Protein AF-A0A914ZC13-F1 (afdb_monomer)

Sequence (125 aa):
MFLFAAVHIAIGSKCSVDVCTVHEGQNLLRISANAISYGWLGDVLRDSERYRYLGPIRYQWSALRTTIRHPYYFGRIAFCLNDGEVAKAIELPECKKPCEYCEGSKSDSLYPYHWTTDFTHIICW

InterPro domains:
  IPR016064 NAD kinase/diacylglycerol kinase-like domain superfamily [SSF111331] (4-83)
  IPR050187 Lipid Phosphate Formation and Regulation [PTHR12358] (5-119)

Solvent-accessible surface area (backbone atoms only — not comparable to full-atom values): 8268 Å² total; per-residue (Å²): 121,68,66,63,57,53,48,42,56,76,75,62,68,81,78,92,76,72,68,49,74,44,61,60,90,93,43,78,74,48,78,38,73,78,69,65,56,56,50,62,66,36,51,24,53,59,50,21,63,79,33,59,89,57,55,82,57,18,55,60,55,25,44,54,54,51,58,74,62,64,78,83,59,90,79,89,68,80,54,64,81,62,78,86,59,59,83,58,77,71,80,70,75,76,75,90,60,97,40,74,59,79,77,34,97,56,72,47,94,80,46,79,49,83,68,88,70,96,58,80,70,57,80,59,127

Structure (mmCIF, N/CA/C/O backbone):
data_AF-A0A914ZC13-F1
#
_entry.id   AF-A0A914ZC13-F1
#
loop_
_atom_site.group_PDB
_atom_site.id
_atom_site.type_symbol
_atom_site.label_atom_id
_atom_site.label_alt_id
_atom_site.label_comp_id
_atom_site.label_asym_id
_atom_site.label_entity_id
_atom_site.label_seq_id
_atom_site.pdbx_PDB_ins_code
_atom_site.Cartn_x
_atom_site.Cartn_y
_atom_site.Cartn_z
_atom_site.occupancy
_atom_site.B_iso_or_equiv
_atom_site.auth_seq_id
_atom_site.auth_comp_id
_atom_site.auth_asym_id
_atom_site.auth_atom_id
_atom_site.pdbx_PDB_model_num
ATOM 1 N N . MET A 1 1 ? 19.894 -0.756 -18.676 1.00 58.41 1 MET A N 1
ATOM 2 C CA . MET A 1 1 ? 18.858 -1.480 -17.903 1.00 58.41 1 MET A CA 1
ATOM 3 C C . MET A 1 1 ? 17.923 -2.324 -18.780 1.00 58.41 1 MET A C 1
ATOM 5 O O . MET A 1 1 ? 17.609 -3.429 -18.375 1.00 58.41 1 MET A O 1
ATOM 9 N N . PHE A 1 2 ? 17.535 -1.893 -19.990 1.00 60.09 2 PHE A N 1
ATOM 10 C CA . PHE A 1 2 ? 16.614 -2.660 -20.858 1.00 60.09 2 PHE A CA 1
ATOM 11 C C . PHE A 1 2 ? 17.181 -3.955 -21.481 1.00 60.09 2 PHE A C 1
ATOM 13 O O . PHE A 1 2 ? 16.431 -4.902 -21.696 1.00 60.09 2 PHE A O 1
ATOM 20 N N . LEU A 1 3 ? 18.493 -4.030 -21.732 1.00 74.00 3 LEU A N 1
ATOM 21 C CA . LEU A 1 3 ? 19.124 -5.189 -22.388 1.00 74.00 3 LEU A CA 1
ATOM 22 C C . LEU A 1 3 ? 19.026 -6.488 -21.568 1.00 74.00 3 LEU A C 1
ATOM 24 O O . LEU A 1 3 ? 18.715 -7.535 -22.123 1.00 74.00 3 LEU A O 1
ATOM 28 N N . PHE A 1 4 ? 19.209 -6.423 -20.247 1.00 79.38 4 PHE A N 1
ATOM 29 C CA . PHE A 1 4 ? 19.116 -7.600 -19.374 1.00 79.38 4 PHE A CA 1
ATOM 30 C C . PHE A 1 4 ? 17.693 -8.161 -19.291 1.00 79.38 4 PHE A C 1
ATOM 32 O O . PHE A 1 4 ? 17.512 -9.374 -19.337 1.00 79.38 4 PHE A O 1
ATOM 39 N N . ALA A 1 5 ? 16.679 -7.291 -19.244 1.00 82.12 5 ALA A N 1
ATOM 40 C CA . ALA A 1 5 ? 15.284 -7.725 -19.258 1.00 82.12 5 ALA A CA 1
ATOM 41 C C . ALA A 1 5 ? 14.932 -8.437 -20.576 1.00 82.12 5 ALA A C 1
ATOM 43 O O . ALA A 1 5 ? 14.338 -9.511 -20.553 1.00 82.12 5 ALA A O 1
ATOM 44 N N . ALA A 1 6 ? 15.362 -7.885 -21.717 1.00 85.75 6 ALA A N 1
ATOM 45 C CA . ALA A 1 6 ? 15.129 -8.492 -23.027 1.00 85.75 6 ALA A CA 1
ATOM 46 C C . ALA A 1 6 ? 15.810 -9.865 -23.170 1.00 85.75 6 ALA A C 1
ATOM 48 O O . ALA A 1 6 ? 15.207 -10.801 -23.689 1.00 85.75 6 ALA A O 1
ATOM 49 N N . VAL A 1 7 ? 17.036 -10.010 -22.657 1.00 88.19 7 VAL A N 1
ATOM 50 C CA . VAL A 1 7 ? 17.761 -11.2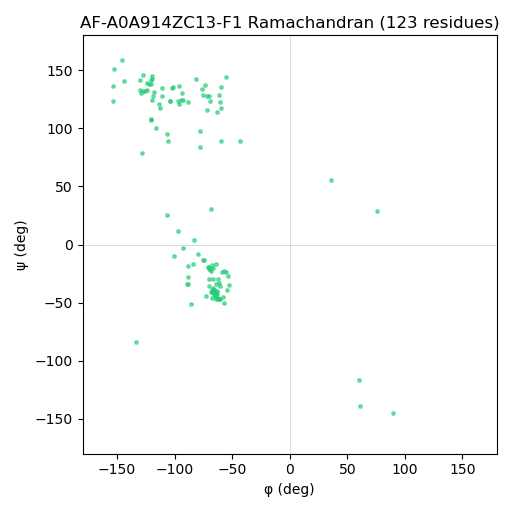90 -22.654 1.00 88.19 7 VAL A CA 1
ATOM 51 C C . VAL A 1 7 ? 17.064 -12.332 -21.774 1.00 88.19 7 VAL A C 1
ATOM 53 O O . VAL A 1 7 ? 16.882 -13.464 -22.217 1.00 88.19 7 VAL A O 1
ATOM 56 N N . HIS A 1 8 ? 16.605 -11.968 -20.571 1.00 84.31 8 HIS A N 1
ATOM 57 C CA . HIS A 1 8 ? 15.854 -12.892 -19.709 1.00 84.31 8 HIS A CA 1
ATOM 58 C C . HIS A 1 8 ? 14.554 -13.387 -20.361 1.00 84.31 8 HIS A C 1
ATOM 60 O O . HIS A 1 8 ? 14.203 -14.558 -20.201 1.00 84.31 8 HIS A O 1
ATOM 66 N N . ILE A 1 9 ? 13.875 -12.527 -21.128 1.00 86.00 9 ILE A N 1
ATOM 67 C CA . ILE A 1 9 ? 12.686 -12.906 -21.903 1.00 86.00 9 ILE A CA 1
ATOM 68 C C . ILE A 1 9 ? 13.069 -13.863 -23.041 1.00 86.00 9 ILE A C 1
ATOM 70 O O . ILE A 1 9 ? 12.427 -14.898 -23.198 1.00 86.00 9 ILE A O 1
ATOM 74 N N . ALA A 1 10 ? 14.133 -13.566 -23.799 1.00 88.12 10 ALA A N 1
ATOM 75 C CA . ALA A 1 10 ? 14.581 -14.395 -24.923 1.00 88.12 10 ALA A CA 1
ATOM 76 C C . ALA A 1 10 ? 15.057 -15.797 -24.496 1.00 88.12 10 ALA A C 1
ATOM 78 O O . ALA A 1 10 ? 14.840 -16.767 -25.217 1.00 88.12 10 ALA A O 1
ATOM 79 N N . ILE A 1 11 ? 15.666 -15.915 -23.313 1.00 90.69 11 ILE A N 1
ATOM 80 C CA . ILE A 1 11 ? 16.097 -17.194 -22.720 1.00 90.69 11 ILE A CA 1
ATOM 81 C C . ILE A 1 11 ? 14.901 -17.991 -22.155 1.00 90.69 11 ILE A C 1
ATOM 83 O O . ILE A 1 11 ? 15.021 -19.182 -21.881 1.00 90.69 11 ILE A O 1
ATOM 87 N N . GLY A 1 12 ? 13.726 -17.366 -22.003 1.00 86.69 12 GLY A N 1
ATOM 88 C CA . GLY A 1 12 ? 12.534 -18.018 -21.457 1.00 86.69 12 GLY A CA 1
ATOM 89 C C . GLY A 1 12 ? 12.587 -18.202 -19.940 1.00 86.69 12 GLY A C 1
ATOM 90 O O . GLY A 1 12 ? 12.002 -19.147 -19.410 1.00 86.69 12 GLY A O 1
ATOM 91 N N . SER A 1 13 ? 13.291 -17.311 -19.235 1.00 85.69 13 SER A N 1
ATOM 92 C CA . SER A 1 13 ? 13.383 -17.322 -17.775 1.00 85.69 13 SER A CA 1
ATOM 93 C C . SER A 1 13 ? 11.992 -17.144 -17.158 1.00 85.69 13 SER A C 1
ATOM 95 O O . SER A 1 13 ? 11.321 -16.146 -17.417 1.00 85.69 13 SER A O 1
ATOM 97 N N . LYS A 1 14 ? 11.564 -18.089 -16.318 1.00 86.50 14 LYS A N 1
ATOM 98 C CA . LYS A 1 14 ? 10.289 -18.028 -15.587 1.00 86.50 14 LYS A CA 1
ATOM 99 C C . LYS A 1 14 ? 10.566 -17.827 -14.103 1.00 86.50 14 LYS A C 1
ATOM 101 O O . LYS A 1 14 ? 11.411 -18.522 -13.547 1.00 86.50 14 LYS A O 1
ATOM 106 N N . CYS A 1 15 ? 9.842 -16.912 -13.467 1.00 84.62 15 CYS A N 1
ATOM 107 C CA . CYS A 1 15 ? 9.780 -16.814 -12.013 1.00 84.62 15 CYS A CA 1
ATOM 108 C C . CYS A 1 15 ? 8.330 -16.990 -11.552 1.00 84.62 15 CYS A C 1
ATOM 110 O O . CYS A 1 15 ? 7.404 -16.475 -12.180 1.00 84.62 15 CYS A O 1
ATOM 112 N N . SER A 1 16 ? 8.136 -17.749 -10.477 1.00 83.44 16 SER A N 1
ATOM 113 C CA . SER A 1 16 ? 6.884 -17.740 -9.725 1.00 83.44 16 SER A CA 1
ATOM 114 C C . SER A 1 16 ? 6.845 -16.474 -8.877 1.00 83.44 16 SER A C 1
ATOM 116 O O . SER A 1 16 ? 7.842 -16.131 -8.241 1.00 83.44 16 SER A O 1
ATOM 118 N N . VAL A 1 17 ? 5.713 -15.777 -8.891 1.00 84.06 17 VAL A N 1
ATOM 119 C CA . VAL A 1 17 ? 5.497 -14.562 -8.103 1.00 84.06 17 VAL A CA 1
ATOM 120 C C . VAL A 1 17 ? 4.215 -14.749 -7.315 1.00 84.06 17 VAL A C 1
ATOM 122 O O . VAL A 1 17 ? 3.199 -15.151 -7.888 1.00 84.06 17 VAL A O 1
ATOM 125 N N . ASP A 1 18 ? 4.275 -14.453 -6.024 1.00 86.06 18 ASP A N 1
ATOM 126 C CA . ASP A 1 18 ? 3.104 -14.477 -5.163 1.00 86.06 18 ASP A CA 1
ATOM 127 C C . ASP A 1 18 ? 2.221 -13.263 -5.459 1.00 86.06 18 ASP A C 1
ATOM 129 O O . ASP A 1 18 ? 2.695 -12.145 -5.677 1.00 86.06 18 ASP A O 1
ATOM 133 N N . VAL A 1 19 ? 0.913 -13.500 -5.523 1.00 82.44 19 VAL A N 1
ATOM 134 C CA . VAL A 1 19 ? -0.073 -12.466 -5.834 1.00 82.44 19 VAL A CA 1
ATOM 135 C C . VAL A 1 19 ? -1.116 -12.380 -4.735 1.00 82.44 19 VAL A C 1
ATOM 137 O O . VAL A 1 19 ? -1.697 -13.375 -4.311 1.00 82.44 19 VAL A O 1
ATOM 140 N N . CYS A 1 20 ? -1.390 -11.157 -4.310 1.00 82.25 20 CYS A N 1
ATOM 141 C CA . CYS A 1 20 ? -2.431 -10.832 -3.356 1.00 82.25 20 CYS A CA 1
ATOM 142 C C . CYS A 1 20 ? -3.707 -10.460 -4.111 1.00 82.25 20 CYS A C 1
ATOM 144 O O . CYS A 1 20 ? -3.703 -9.606 -5.000 1.00 82.25 20 CYS A O 1
ATOM 146 N N . THR A 1 21 ? -4.825 -11.067 -3.734 1.00 83.00 21 THR A N 1
ATOM 147 C CA . THR A 1 21 ? -6.133 -10.785 -4.330 1.00 83.00 21 THR A CA 1
ATOM 148 C C . THR A 1 21 ? -7.032 -10.067 -3.335 1.00 83.00 21 THR A C 1
ATOM 150 O O . THR A 1 21 ? -7.248 -10.548 -2.226 1.00 83.00 21 THR A O 1
ATOM 153 N N . VAL A 1 22 ? -7.592 -8.936 -3.746 1.00 83.06 22 VAL A N 1
ATOM 154 C CA . VAL A 1 22 ? -8.577 -8.164 -2.990 1.00 83.06 22 VAL A CA 1
ATOM 155 C C . VAL A 1 22 ? -9.961 -8.550 -3.483 1.00 83.06 22 VAL A C 1
ATOM 157 O O . VAL A 1 22 ? -10.272 -8.362 -4.661 1.00 83.06 22 VAL A O 1
ATOM 160 N N . HIS A 1 23 ? -10.789 -9.051 -2.574 1.00 82.19 23 HIS A N 1
ATOM 161 C CA . HIS A 1 23 ? -12.160 -9.458 -2.851 1.00 82.19 23 HIS A CA 1
ATOM 162 C C . HIS A 1 23 ? -13.141 -8.648 -2.004 1.00 82.19 23 HIS A C 1
ATOM 164 O O . HIS A 1 23 ? -12.860 -8.324 -0.852 1.00 82.19 23 HIS A O 1
ATOM 170 N N . GLU A 1 24 ? -14.299 -8.348 -2.579 1.00 84.19 24 GLU A N 1
ATOM 171 C CA . GLU A 1 24 ? -15.466 -7.812 -1.885 1.00 84.19 24 GLU A CA 1
ATOM 172 C C . GLU A 1 24 ? -16.591 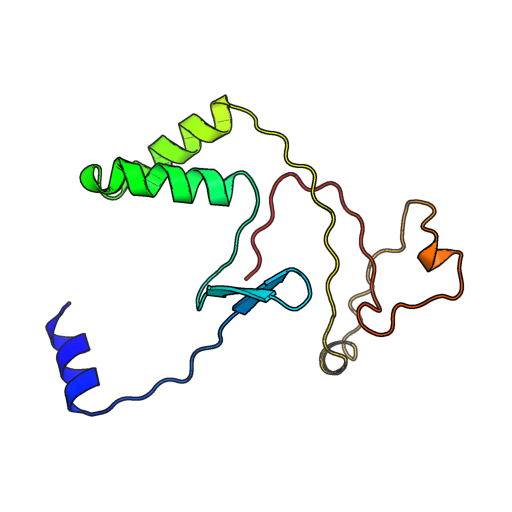-8.843 -1.991 1.00 84.19 24 GLU A C 1
ATOM 174 O O . GLU A 1 24 ? -17.231 -9.006 -3.032 1.00 84.19 24 GLU A O 1
ATOM 179 N N . GLY A 1 25 ? -16.782 -9.610 -0.915 1.00 82.06 25 GLY A N 1
ATOM 180 C CA . GLY A 1 25 ? -17.689 -10.755 -0.914 1.00 82.06 25 GLY A CA 1
ATOM 181 C C . GLY A 1 25 ? -17.267 -11.799 -1.950 1.00 82.06 25 GLY A C 1
ATOM 182 O O . GLY A 1 25 ? -16.186 -12.372 -1.853 1.00 82.06 25 GLY A O 1
ATOM 183 N N . GLN A 1 26 ? -18.119 -12.035 -2.949 1.00 80.62 26 GLN A N 1
ATOM 184 C CA . GLN A 1 26 ? -17.843 -12.967 -4.052 1.00 80.62 26 GLN A CA 1
ATOM 185 C C . GLN A 1 26 ? -17.209 -12.296 -5.283 1.00 80.62 26 GLN A C 1
ATOM 187 O O . GLN A 1 26 ? -16.867 -12.981 -6.245 1.00 80.62 26 GLN A O 1
ATOM 192 N N . ASN A 1 27 ? -17.029 -10.972 -5.265 1.00 84.06 27 ASN A N 1
ATOM 193 C CA . ASN A 1 27 ? -16.480 -10.229 -6.393 1.00 84.06 27 ASN A CA 1
ATOM 194 C C . ASN A 1 27 ? -14.981 -9.982 -6.199 1.00 84.06 27 ASN A C 1
ATOM 196 O O . ASN A 1 27 ? -14.556 -9.366 -5.221 1.00 84.06 27 ASN A O 1
ATOM 200 N N . LEU A 1 28 ? -14.164 -10.421 -7.158 1.00 84.69 28 LEU A N 1
ATOM 201 C CA . LEU A 1 28 ? -12.749 -10.059 -7.217 1.00 84.69 28 LEU A CA 1
ATOM 202 C C . LEU A 1 28 ? -12.624 -8.593 -7.642 1.00 84.69 28 LEU A C 1
ATOM 204 O O . LEU A 1 28 ? -12.973 -8.231 -8.764 1.00 84.69 28 LEU A O 1
ATOM 208 N N . LEU A 1 29 ? -12.089 -7.756 -6.756 1.00 84.69 29 LEU A N 1
ATOM 209 C CA . LEU A 1 29 ? -11.875 -6.343 -7.041 1.00 84.69 29 LEU A CA 1
ATOM 210 C C . LEU A 1 29 ? -10.540 -6.107 -7.741 1.00 84.69 29 LEU A C 1
ATOM 212 O O . LEU A 1 29 ? -10.484 -5.390 -8.741 1.00 84.69 29 LEU A O 1
ATOM 216 N N . ARG A 1 30 ? -9.442 -6.639 -7.184 1.00 83.00 30 ARG A N 1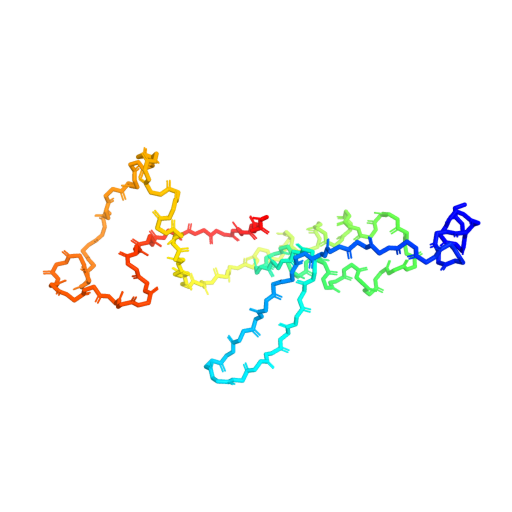
ATOM 217 C CA . ARG A 1 30 ? -8.076 -6.351 -7.655 1.00 83.00 30 ARG A CA 1
ATOM 218 C C .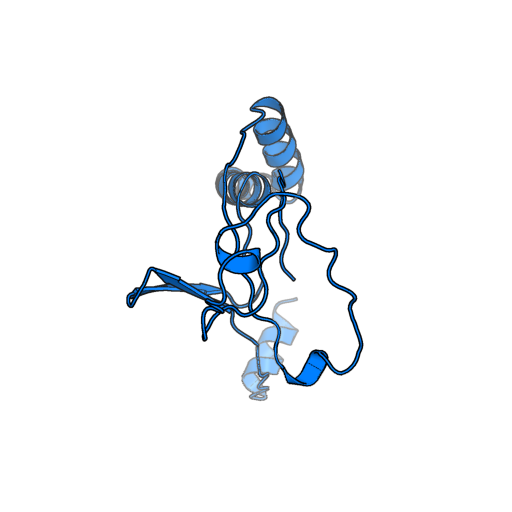 ARG A 1 30 ? -7.114 -7.493 -7.372 1.00 83.00 30 ARG A C 1
ATOM 220 O O . ARG A 1 30 ? -7.241 -8.180 -6.370 1.00 83.00 30 ARG A O 1
ATOM 227 N N . ILE A 1 31 ? -6.099 -7.621 -8.219 1.00 84.69 31 ILE A N 1
ATOM 228 C CA . ILE A 1 31 ? -4.938 -8.489 -8.000 1.00 84.69 31 ILE A CA 1
ATOM 229 C C . ILE A 1 31 ? -3.701 -7.587 -7.938 1.00 84.69 31 ILE A C 1
ATOM 231 O O . ILE A 1 31 ? -3.532 -6.718 -8.793 1.00 84.69 31 ILE A O 1
ATOM 235 N N . SER A 1 32 ? -2.858 -7.760 -6.924 1.00 81.88 32 SER A N 1
ATOM 236 C CA . SER A 1 32 ? -1.603 -7.028 -6.732 1.00 81.88 32 SER A CA 1
ATOM 237 C C . SER A 1 32 ? -0.474 -8.017 -6.475 1.00 81.88 32 SER A C 1
ATOM 239 O O . SER A 1 32 ? -0.603 -8.879 -5.619 1.00 81.88 32 SER A O 1
ATOM 241 N N . ALA A 1 33 ? 0.639 -7.884 -7.192 1.00 81.56 33 ALA A N 1
ATOM 242 C CA . ALA A 1 33 ? 1.815 -8.750 -7.049 1.00 81.56 33 ALA A CA 1
ATOM 243 C C . ALA A 1 33 ? 2.912 -8.148 -6.149 1.00 81.56 33 ALA A C 1
ATOM 245 O O . ALA A 1 33 ? 4.057 -8.578 -6.205 1.00 81.56 33 ALA A O 1
ATOM 246 N N . ASN A 1 34 ? 2.610 -7.067 -5.424 1.00 80.56 34 ASN A N 1
ATOM 247 C CA . ASN A 1 34 ? 3.619 -6.320 -4.675 1.00 80.56 34 ASN A CA 1
ATOM 248 C C . ASN A 1 34 ? 3.136 -6.019 -3.257 1.00 80.56 34 ASN A C 1
ATOM 250 O O . ASN A 1 34 ? 3.414 -6.771 -2.338 1.00 80.56 34 ASN A O 1
ATOM 254 N N . ALA A 1 35 ? 2.358 -4.952 -3.089 1.00 75.88 35 ALA A N 1
ATOM 255 C CA . ALA A 1 35 ? 1.825 -4.562 -1.793 1.00 75.88 35 ALA A CA 1
ATOM 256 C C . ALA A 1 35 ? 0.432 -3.950 -1.947 1.00 75.88 35 ALA A C 1
ATOM 258 O O . ALA A 1 35 ? 0.047 -3.479 -3.026 1.00 75.88 35 ALA A O 1
ATOM 259 N N . ILE A 1 36 ? -0.322 -3.954 -0.851 1.00 77.88 36 ILE A N 1
ATOM 260 C CA . ILE A 1 36 ? -1.607 -3.270 -0.721 1.00 77.88 36 ILE A CA 1
ATOM 261 C C . ILE A 1 36 ? -1.504 -2.371 0.506 1.00 77.88 36 ILE A C 1
ATOM 263 O O . ILE A 1 36 ? -1.050 -2.796 1.566 1.00 77.88 36 ILE A O 1
ATOM 267 N N . SER A 1 37 ? -1.914 -1.116 0.360 1.00 78.94 37 SER A N 1
ATOM 268 C CA . SER A 1 37 ? -1.915 -0.151 1.452 1.00 78.94 37 SER A CA 1
ATOM 269 C C . SER A 1 37 ? -3.265 0.544 1.550 1.00 78.94 37 SER A C 1
ATOM 271 O O . SER A 1 37 ? -3.905 0.855 0.542 1.00 78.94 37 SER A O 1
ATOM 273 N N . TYR A 1 38 ? -3.699 0.773 2.786 1.00 79.12 38 TYR A N 1
ATOM 274 C CA . TYR A 1 38 ? -4.922 1.497 3.105 1.00 79.12 38 TYR A CA 1
ATOM 275 C C . TYR A 1 38 ? -4.590 2.724 3.962 1.00 79.12 38 TYR A C 1
ATOM 277 O O . TYR A 1 38 ? -3.708 2.676 4.821 1.00 79.12 38 TYR A O 1
ATOM 285 N N . GLY A 1 39 ? -5.282 3.834 3.705 1.00 80.38 39 GLY A N 1
ATOM 286 C CA . GLY A 1 39 ? -5.081 5.112 4.388 1.00 80.38 39 GLY A CA 1
ATOM 287 C C . GLY A 1 39 ? -4.036 6.005 3.716 1.00 80.38 39 GLY A C 1
ATOM 288 O O . GLY A 1 39 ? -3.899 6.021 2.492 1.00 80.38 39 GLY A O 1
ATOM 289 N N . TRP A 1 40 ? -3.281 6.749 4.525 1.00 78.38 40 TRP A N 1
ATOM 290 C CA . TRP A 1 40 ? -2.378 7.811 4.058 1.00 78.38 40 TRP A CA 1
ATOM 291 C C . TRP A 1 40 ? -1.367 7.349 3.007 1.00 78.38 40 TRP A C 1
ATOM 293 O O . TRP A 1 40 ? -1.118 8.080 2.056 1.00 78.38 40 TRP A O 1
ATOM 303 N N . LEU A 1 41 ? -0.797 6.141 3.135 1.00 80.81 41 LEU A N 1
ATOM 304 C CA . LEU A 1 41 ? 0.174 5.649 2.151 1.00 80.81 41 LEU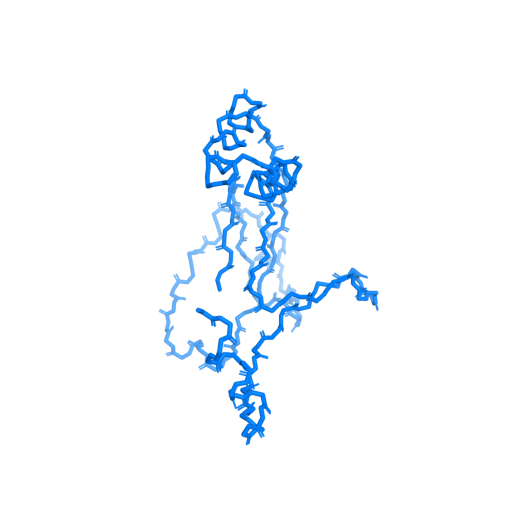 A CA 1
ATOM 305 C C . LEU A 1 41 ? -0.490 5.426 0.785 1.00 80.81 41 LEU A C 1
ATOM 307 O O . LEU A 1 41 ? 0.102 5.759 -0.239 1.00 80.81 41 LEU A O 1
ATOM 311 N N . GLY A 1 42 ? -1.725 4.919 0.769 1.00 81.00 42 GLY A N 1
ATOM 312 C CA . GLY A 1 42 ? -2.510 4.765 -0.454 1.00 81.00 42 GLY A CA 1
ATOM 313 C C . GLY A 1 42 ? -2.808 6.114 -1.107 1.00 81.00 42 GLY A C 1
ATOM 314 O O . GLY A 1 42 ? -2.642 6.260 -2.318 1.00 81.00 42 GLY A O 1
ATOM 315 N N . ASP A 1 43 ? -3.154 7.122 -0.305 1.00 82.94 43 ASP A N 1
ATOM 316 C CA . ASP A 1 43 ? -3.417 8.477 -0.796 1.00 82.94 43 ASP A CA 1
ATOM 317 C C . ASP A 1 43 ? -2.150 9.162 -1.316 1.00 82.94 43 ASP A C 1
ATOM 319 O O . ASP A 1 43 ? -2.180 9.768 -2.384 1.00 82.94 43 ASP A O 1
ATOM 323 N N . VAL A 1 44 ? -1.013 9.005 -0.632 1.00 83.38 44 VAL A N 1
ATOM 324 C CA . VAL A 1 44 ? 0.293 9.489 -1.105 1.00 83.38 44 VAL A CA 1
ATOM 325 C C . VAL A 1 44 ? 0.680 8.824 -2.419 1.00 83.38 44 VAL A C 1
ATOM 327 O O . VAL A 1 44 ? 1.093 9.519 -3.345 1.00 83.38 44 VAL A O 1
ATOM 330 N N . LEU A 1 45 ? 0.540 7.500 -2.527 1.00 81.94 45 LEU A N 1
ATOM 331 C CA . LEU A 1 45 ? 0.847 6.775 -3.760 1.00 81.94 45 LEU A CA 1
ATOM 332 C C . LEU A 1 45 ? -0.061 7.242 -4.900 1.00 81.94 45 LEU A C 1
ATOM 334 O O . LEU A 1 45 ? 0.439 7.582 -5.973 1.00 81.94 45 LEU A O 1
ATOM 338 N N . ARG A 1 46 ? -1.368 7.353 -4.650 1.00 83.62 46 ARG A N 1
ATOM 339 C CA . ARG A 1 46 ? -2.349 7.833 -5.628 1.00 83.62 46 ARG A CA 1
ATOM 340 C C . ARG A 1 46 ? -2.054 9.258 -6.096 1.00 83.62 46 ARG A C 1
ATOM 342 O O . ARG A 1 46 ? -2.073 9.507 -7.301 1.00 83.62 46 ARG A O 1
ATOM 349 N N . ASP A 1 47 ? -1.769 10.179 -5.179 1.00 83.62 47 ASP A N 1
ATOM 350 C CA . ASP A 1 47 ? -1.418 11.559 -5.527 1.00 83.62 47 ASP A CA 1
ATOM 351 C C . ASP A 1 47 ? -0.077 11.621 -6.265 1.00 83.62 47 ASP A C 1
ATOM 353 O O . ASP A 1 47 ? 0.056 12.367 -7.237 1.00 83.62 47 ASP A O 1
ATOM 357 N N . SER A 1 48 ? 0.895 10.788 -5.883 1.00 82.62 48 SER A N 1
ATOM 358 C CA . SER A 1 48 ? 2.216 10.766 -6.516 1.00 82.62 48 SER A CA 1
ATOM 359 C C . SER A 1 48 ? 2.167 10.382 -7.997 1.00 82.62 48 SER A C 1
ATOM 361 O O . SER A 1 48 ? 2.970 10.896 -8.781 1.00 82.62 48 SER A O 1
ATOM 363 N N . GLU A 1 49 ? 1.190 9.570 -8.416 1.00 83.81 49 GLU A N 1
ATOM 364 C CA . GLU A 1 49 ? 0.997 9.213 -9.826 1.00 83.81 49 GLU A CA 1
ATOM 365 C C . GLU A 1 49 ? 0.581 10.407 -10.689 1.00 83.81 49 GLU A C 1
ATOM 367 O O . GLU A 1 49 ? 0.957 10.497 -11.861 1.00 83.81 49 GLU A O 1
ATOM 372 N N . ARG A 1 50 ? -0.118 11.388 -10.106 1.00 82.75 50 ARG A N 1
ATOM 373 C CA . ARG A 1 50 ? -0.455 12.641 -10.796 1.00 82.75 50 ARG A CA 1
ATOM 374 C C . ARG A 1 50 ? 0.781 13.506 -11.059 1.00 82.75 50 ARG A C 1
ATOM 376 O O . ARG A 1 50 ? 0.784 14.320 -11.979 1.00 82.75 50 ARG A O 1
ATOM 383 N N . TYR A 1 51 ? 1.839 13.299 -10.280 1.00 81.50 51 TYR A N 1
ATOM 384 C CA . TYR A 1 51 ? 3.094 14.044 -10.317 1.00 81.50 51 TYR A CA 1
ATOM 385 C C . TYR A 1 51 ? 4.243 13.239 -10.931 1.00 81.50 51 TYR A C 1
ATOM 387 O O . TYR A 1 51 ? 5.411 13.512 -10.659 1.00 81.50 51 TYR A O 1
ATOM 395 N N . ARG A 1 52 ? 3.942 12.264 -11.800 1.00 82.38 52 ARG A N 1
ATOM 396 C CA . ARG A 1 52 ? 4.953 11.413 -12.453 1.00 82.38 52 ARG A CA 1
ATOM 397 C C . ARG A 1 52 ? 6.047 12.215 -13.179 1.00 82.38 52 ARG A C 1
ATOM 399 O O . ARG A 1 52 ? 7.186 11.764 -13.254 1.00 82.38 52 ARG A O 1
ATOM 406 N N . TYR A 1 53 ? 5.722 13.427 -13.633 1.00 81.81 53 TYR A N 1
ATOM 407 C CA . TYR A 1 53 ? 6.649 14.359 -14.283 1.00 81.81 53 TYR A CA 1
ATOM 408 C C . TYR A 1 53 ? 7.726 14.949 -13.350 1.00 81.81 53 TYR A C 1
ATOM 410 O O . TYR A 1 53 ? 8.771 15.370 -13.832 1.00 81.81 53 TYR A O 1
ATOM 418 N N . LEU A 1 54 ? 7.519 14.955 -12.026 1.00 77.31 54 LEU A N 1
ATOM 419 C CA . LEU A 1 54 ? 8.472 15.476 -11.026 1.00 77.31 54 LEU A CA 1
ATOM 420 C C . LEU A 1 54 ? 9.567 14.467 -10.636 1.00 77.31 54 LEU A C 1
ATOM 422 O O . LEU A 1 54 ? 10.380 14.736 -9.748 1.00 77.31 54 LEU A O 1
ATOM 426 N N . GLY A 1 55 ? 9.599 13.290 -11.266 1.00 83.81 55 GLY A N 1
ATOM 427 C CA . GLY A 1 55 ? 10.608 12.275 -10.978 1.00 83.81 55 GLY A CA 1
ATOM 428 C C . GLY A 1 55 ? 10.548 11.811 -9.511 1.00 83.81 55 GLY A C 1
ATOM 429 O O . GLY A 1 55 ? 9.447 11.584 -9.007 1.00 83.81 55 GLY A O 1
ATOM 430 N N . PRO A 1 56 ? 11.682 11.611 -8.814 1.00 79.50 56 PRO A N 1
ATOM 431 C CA . PRO A 1 56 ? 11.716 11.044 -7.459 1.00 79.50 56 PRO A CA 1
ATOM 432 C C . PRO A 1 56 ? 11.156 11.978 -6.369 1.00 79.50 56 PRO A C 1
ATOM 434 O O . PRO A 1 56 ? 10.715 11.500 -5.325 1.00 79.50 56 PRO A O 1
ATOM 437 N N . ILE A 1 57 ? 11.095 13.292 -6.619 1.00 85.69 57 ILE A N 1
ATOM 438 C CA . ILE A 1 57 ? 10.578 14.294 -5.664 1.00 85.69 57 ILE A CA 1
ATOM 439 C C . ILE A 1 57 ? 9.066 14.123 -5.421 1.00 85.69 57 ILE A C 1
ATOM 441 O O . ILE A 1 57 ? 8.551 14.523 -4.375 1.00 85.69 57 ILE A O 1
ATOM 445 N N . ARG A 1 58 ? 8.353 13.453 -6.339 1.00 83.06 58 ARG A N 1
ATOM 446 C CA . ARG A 1 58 ? 6.900 13.220 -6.263 1.00 83.06 58 ARG A CA 1
ATOM 447 C C . ARG A 1 58 ? 6.438 12.591 -4.945 1.00 83.06 58 ARG A C 1
ATOM 449 O O . ARG A 1 58 ? 5.352 12.922 -4.472 1.00 83.06 58 ARG A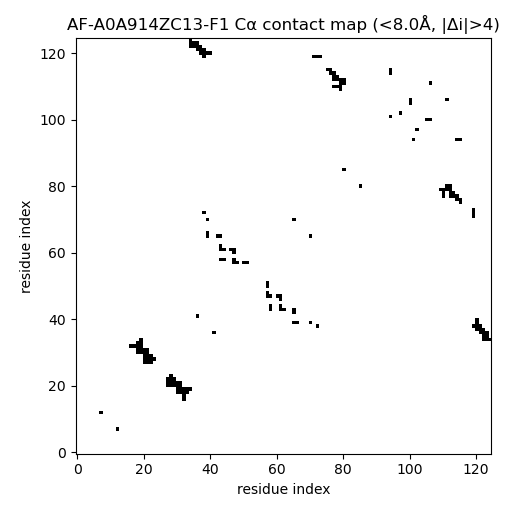 O 1
ATOM 456 N N . TYR A 1 59 ? 7.249 11.715 -4.347 1.00 78.94 59 TYR A N 1
ATOM 457 C CA . TYR A 1 59 ? 6.905 11.037 -3.095 1.00 78.94 59 TYR A CA 1
ATOM 458 C C . TYR A 1 59 ? 6.981 11.983 -1.903 1.00 78.94 59 TYR A C 1
ATOM 460 O O . TYR A 1 59 ? 6.060 12.017 -1.096 1.00 78.94 59 TYR A O 1
ATOM 468 N N . GLN A 1 60 ? 8.035 12.800 -1.832 1.00 81.38 60 GLN A N 1
ATOM 469 C CA . GLN A 1 60 ? 8.214 13.773 -0.754 1.00 81.38 60 GLN A CA 1
ATOM 470 C C . GLN A 1 60 ? 7.131 14.856 -0.804 1.00 81.38 60 GLN A C 1
ATOM 472 O O . GLN A 1 60 ? 6.545 15.196 0.221 1.00 81.38 60 GLN A O 1
ATOM 477 N N . TRP A 1 61 ? 6.810 15.344 -2.007 1.00 82.12 61 TRP A N 1
ATOM 478 C CA . TRP A 1 61 ? 5.754 16.337 -2.203 1.00 82.12 61 TRP A CA 1
ATOM 479 C C . TRP A 1 61 ? 4.369 15.804 -1.819 1.00 82.12 61 TRP A C 1
ATOM 481 O O . TRP A 1 61 ? 3.621 16.460 -1.092 1.00 82.12 61 TRP A O 1
ATOM 491 N N . SER A 1 62 ? 4.035 14.595 -2.276 1.00 82.31 62 SER A N 1
ATOM 492 C CA . SER A 1 62 ? 2.740 13.977 -1.978 1.00 82.31 62 SER A CA 1
ATOM 493 C C . SER A 1 62 ? 2.625 13.636 -0.491 1.00 82.31 62 SER A C 1
ATOM 495 O O . SER A 1 62 ? 1.599 13.924 0.113 1.00 82.31 62 SER A O 1
ATOM 497 N N . ALA A 1 63 ? 3.698 13.133 0.129 1.00 80.88 63 ALA A N 1
ATOM 498 C CA . ALA A 1 63 ? 3.753 12.883 1.567 1.00 80.88 63 ALA A CA 1
ATOM 499 C C . ALA A 1 63 ? 3.476 14.154 2.381 1.00 80.88 63 ALA A C 1
ATOM 501 O O . ALA A 1 63 ? 2.594 14.151 3.237 1.00 80.88 63 ALA A O 1
ATOM 502 N N . LEU A 1 64 ? 4.165 15.260 2.078 1.00 83.12 64 LEU A N 1
ATOM 503 C CA . LEU A 1 64 ? 3.964 16.529 2.780 1.00 83.12 64 LEU A CA 1
ATOM 504 C C . LEU A 1 64 ? 2.507 17.003 2.677 1.00 83.12 64 LEU A C 1
ATOM 506 O O . LEU A 1 64 ? 1.898 17.388 3.674 1.00 83.12 64 LEU A O 1
ATOM 510 N N . ARG A 1 65 ? 1.926 16.931 1.476 1.00 83.31 65 ARG A N 1
ATOM 511 C CA . ARG A 1 65 ? 0.553 17.373 1.222 1.00 83.31 65 ARG A CA 1
ATOM 512 C C . ARG A 1 65 ? -0.482 16.533 1.971 1.00 83.31 65 ARG A C 1
ATOM 514 O O . ARG A 1 65 ? -1.416 17.095 2.544 1.00 83.31 65 ARG A O 1
ATOM 521 N N . THR A 1 66 ? -0.323 15.212 1.976 1.00 80.50 66 THR A N 1
ATOM 522 C CA . THR A 1 66 ? -1.253 14.308 2.665 1.00 80.50 66 THR A CA 1
ATOM 523 C C . THR A 1 66 ? -1.124 14.444 4.184 1.00 80.50 66 THR A C 1
ATOM 525 O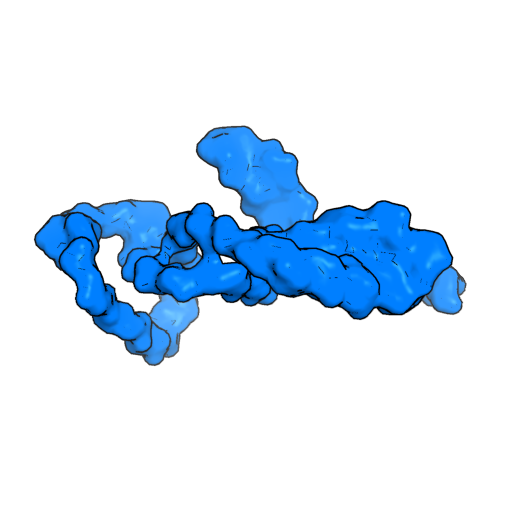 O . THR A 1 66 ? -2.137 14.444 4.877 1.00 80.50 66 THR A O 1
ATOM 528 N N . THR A 1 67 ? 0.084 14.671 4.716 1.00 77.81 67 THR A N 1
ATOM 529 C CA . THR A 1 67 ? 0.301 14.921 6.155 1.00 77.81 67 THR A CA 1
ATOM 530 C C . THR A 1 67 ? -0.328 16.229 6.633 1.00 77.81 67 THR A C 1
ATOM 532 O O . THR A 1 67 ? -0.930 16.260 7.706 1.00 77.81 67 THR A O 1
ATOM 535 N N . ILE A 1 68 ? -0.264 17.302 5.836 1.00 77.31 68 ILE A N 1
ATOM 536 C CA . ILE A 1 68 ? -0.924 18.578 6.172 1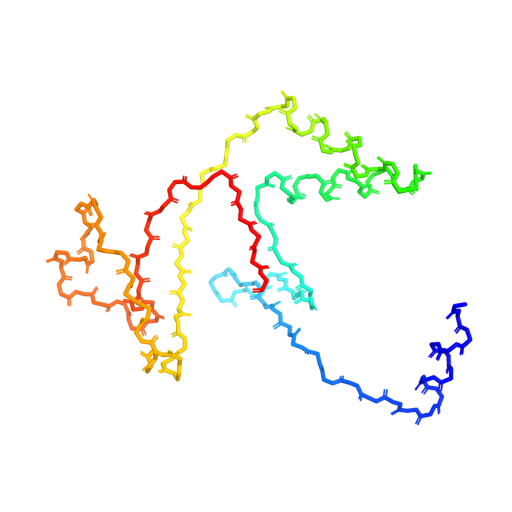.00 77.31 68 ILE A CA 1
ATOM 537 C C . ILE A 1 68 ? -2.446 18.404 6.281 1.00 77.31 68 ILE A C 1
ATOM 539 O O . ILE A 1 68 ? -3.087 19.057 7.098 1.00 77.31 68 ILE A O 1
ATOM 543 N N . ARG A 1 69 ? -3.032 17.501 5.487 1.00 71.56 69 ARG A N 1
ATOM 544 C CA . ARG A 1 69 ? -4.475 17.234 5.499 1.00 71.56 69 ARG A CA 1
ATOM 545 C C . ARG A 1 69 ? -4.966 16.437 6.708 1.00 71.56 69 ARG A C 1
ATOM 547 O O . ARG A 1 69 ? -6.178 16.378 6.881 1.00 71.56 69 ARG A O 1
ATOM 554 N N . HIS A 1 70 ? -4.065 15.833 7.491 1.00 68.12 70 HIS A N 1
ATOM 555 C CA . HIS A 1 70 ? -4.376 14.989 8.656 1.00 68.12 70 HIS A CA 1
ATOM 556 C 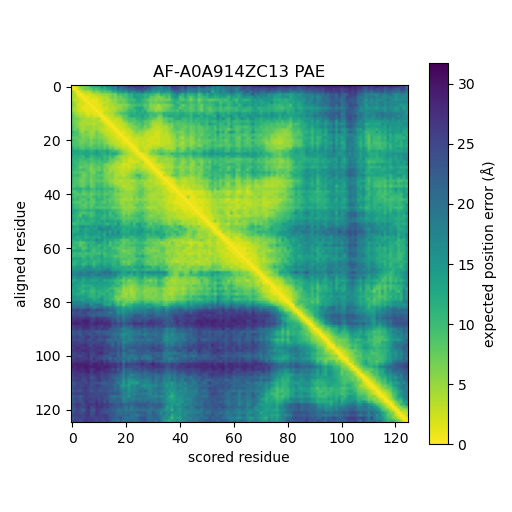C . HIS A 1 70 ? -5.643 14.122 8.486 1.00 68.12 70 HIS A C 1
ATOM 558 O O . HIS A 1 70 ? -6.592 14.226 9.266 1.00 68.12 70 HIS A O 1
ATOM 564 N N . PRO A 1 71 ? -5.714 13.292 7.431 1.00 67.62 71 PRO A N 1
ATOM 565 C CA . PRO A 1 71 ? -6.876 12.448 7.232 1.00 67.62 71 PRO A CA 1
ATOM 566 C C . PRO A 1 71 ? -6.912 11.337 8.289 1.00 67.62 71 PRO A C 1
ATOM 568 O O . PRO A 1 71 ? -5.941 10.605 8.478 1.00 67.62 71 PRO A O 1
ATOM 571 N N . TYR A 1 72 ? -8.049 11.210 8.970 1.00 67.06 72 TYR A N 1
ATOM 572 C CA . TYR A 1 72 ? -8.334 10.093 9.865 1.00 67.06 72 TYR A CA 1
ATOM 573 C C . TYR A 1 72 ? -9.071 9.012 9.078 1.00 67.06 72 TYR A C 1
ATOM 575 O O . TYR A 1 72 ? -10.114 9.283 8.481 1.00 67.06 72 TYR A O 1
ATOM 583 N N . TYR A 1 73 ? -8.539 7.791 9.082 1.00 69.88 73 TYR A N 1
ATOM 584 C CA . TYR A 1 73 ? -9.169 6.643 8.435 1.00 69.88 73 TYR A CA 1
ATOM 585 C C . TYR A 1 73 ? -9.581 5.639 9.501 1.00 69.88 73 TYR A C 1
ATOM 587 O O . TYR A 1 73 ? -8.739 5.140 10.244 1.00 69.88 73 TYR A O 1
ATOM 595 N N . PHE A 1 74 ? -10.874 5.338 9.563 1.00 69.19 74 PHE A N 1
ATOM 596 C CA . PHE A 1 74 ? -11.395 4.261 10.393 1.00 69.19 74 PHE A CA 1
ATOM 597 C C . PHE A 1 74 ? -11.509 2.998 9.543 1.00 69.19 74 PHE A C 1
ATOM 599 O O . PHE A 1 74 ? -12.162 3.004 8.502 1.00 69.19 74 PHE A O 1
ATOM 606 N N . GLY A 1 75 ? -10.876 1.917 9.990 1.00 66.62 75 GLY A N 1
ATOM 607 C CA . GLY A 1 75 ? -10.945 0.613 9.345 1.00 66.62 75 GLY A CA 1
ATOM 608 C C . GLY A 1 75 ? -10.940 -0.494 10.389 1.00 66.62 75 GLY A C 1
ATOM 609 O O . GLY A 1 75 ? -10.233 -0.402 11.390 1.00 66.62 75 GLY A O 1
ATOM 610 N N . ARG A 1 76 ? -11.737 -1.539 10.159 1.00 68.44 76 ARG A N 1
ATOM 611 C CA . ARG A 1 76 ? -11.665 -2.787 10.923 1.00 68.44 76 ARG A CA 1
ATOM 612 C C . ARG A 1 76 ? -10.929 -3.818 10.082 1.00 68.44 76 ARG A C 1
ATOM 614 O O . ARG A 1 76 ? -11.216 -3.950 8.896 1.00 68.44 76 ARG A O 1
ATOM 621 N N . ILE A 1 77 ? -9.993 -4.533 10.694 1.00 69.56 77 ILE A N 1
ATOM 622 C CA . ILE A 1 77 ? -9.176 -5.546 10.024 1.00 69.56 77 ILE A CA 1
ATOM 623 C C . ILE A 1 77 ? -9.374 -6.867 10.742 1.00 69.56 77 ILE A C 1
ATOM 625 O O . ILE A 1 77 ? -9.416 -6.916 11.969 1.00 69.56 77 ILE A O 1
ATOM 629 N N . ALA A 1 78 ? -9.493 -7.923 9.953 1.00 68.12 78 ALA A N 1
ATOM 630 C CA . ALA A 1 78 ? -9.425 -9.296 10.408 1.00 68.12 78 ALA A CA 1
ATOM 631 C C . ALA A 1 78 ? -8.324 -9.983 9.599 1.00 68.12 78 ALA A C 1
ATOM 633 O O . ALA A 1 78 ? -8.193 -9.735 8.399 1.00 68.12 78 ALA A O 1
ATOM 634 N N . PHE A 1 79 ? -7.520 -10.812 10.255 1.00 71.31 79 PHE A N 1
ATOM 635 C CA . PHE A 1 79 ? -6.473 -11.596 9.612 1.00 71.31 79 PHE A CA 1
ATOM 636 C C . PHE A 1 79 ? -6.623 -13.063 10.000 1.00 71.31 79 PHE A C 1
ATOM 638 O O . PHE A 1 79 ? -7.013 -13.387 11.120 1.00 71.31 79 PHE A O 1
ATOM 645 N N . CYS A 1 80 ? -6.296 -13.946 9.063 1.00 66.25 80 CYS A N 1
ATOM 646 C CA . CYS A 1 80 ? -6.172 -15.375 9.314 1.00 66.25 80 CYS A CA 1
ATOM 647 C C . CYS A 1 80 ? -4.688 -15.694 9.374 1.00 66.25 80 CYS A C 1
ATOM 649 O O . CYS A 1 80 ? -3.963 -15.409 8.421 1.00 66.25 80 CYS A O 1
ATOM 651 N N . LEU A 1 81 ? -4.242 -16.282 10.477 1.00 67.69 81 LEU A N 1
ATOM 652 C CA . LEU A 1 81 ? -2.926 -16.902 10.525 1.00 67.69 81 LEU A CA 1
ATOM 653 C C . LEU A 1 81 ? -3.033 -18.288 9.894 1.00 67.69 81 LEU A C 1
ATOM 655 O O . LEU A 1 81 ? -4.043 -18.969 10.058 1.00 67.69 81 LEU A O 1
ATOM 659 N N . ASN A 1 82 ? -2.004 -18.687 9.156 1.00 65.06 82 ASN A N 1
ATOM 660 C CA . ASN A 1 82 ? -1.926 -20.037 8.625 1.00 65.06 82 ASN A CA 1
ATOM 661 C C . ASN A 1 82 ? -1.547 -20.996 9.765 1.00 65.06 82 ASN A C 1
ATOM 663 O O . ASN A 1 82 ? -0.549 -20.765 10.452 1.00 65.06 82 ASN A O 1
ATOM 667 N N . ASP A 1 83 ? -2.306 -22.080 9.942 1.00 60.91 83 ASP A N 1
ATOM 668 C CA . ASP A 1 83 ? -2.149 -23.040 11.048 1.00 60.91 83 ASP A CA 1
ATOM 669 C C . ASP A 1 83 ? -0.726 -23.632 11.145 1.00 60.91 83 ASP A C 1
ATOM 671 O O . ASP A 1 83 ? -0.277 -24.034 12.218 1.00 60.91 83 ASP A O 1
ATOM 675 N N . GLY A 1 84 ? 0.026 -23.633 10.037 1.00 57.22 84 GLY A N 1
ATOM 676 C CA . GLY A 1 84 ? 1.413 -24.106 9.974 1.00 57.22 84 GLY A CA 1
ATOM 677 C C . GLY A 1 84 ? 2.452 -23.234 10.696 1.00 57.22 84 GLY A C 1
ATOM 678 O O . GLY A 1 84 ? 3.526 -23.735 11.026 1.00 57.22 84 GLY A O 1
ATOM 679 N N . GLU A 1 85 ? 2.157 -21.962 10.980 1.00 54.25 85 GLU A N 1
ATOM 680 C CA . GLU A 1 85 ? 3.073 -21.040 11.683 1.00 54.25 85 GLU A CA 1
ATOM 681 C C . GLU A 1 85 ? 2.739 -20.879 13.176 1.00 54.25 85 GLU A C 1
ATOM 683 O O . GLU A 1 85 ? 3.551 -20.377 13.953 1.00 54.25 85 GLU A O 1
ATOM 688 N N . VAL A 1 86 ? 1.583 -21.394 13.608 1.00 53.81 86 VAL A N 1
ATOM 689 C CA . VAL A 1 86 ? 1.081 -21.330 14.994 1.00 53.81 86 VAL A CA 1
ATOM 690 C C . VAL A 1 86 ? 1.933 -22.170 15.961 1.00 53.81 86 VAL A C 1
ATOM 692 O O . VAL A 1 86 ? 1.928 -21.938 17.169 1.00 53.81 86 VAL A O 1
ATOM 695 N N . ALA A 1 87 ? 2.746 -23.101 15.445 1.00 49.75 87 ALA A N 1
ATOM 696 C CA . ALA A 1 87 ? 3.672 -23.900 16.252 1.00 49.75 87 ALA A CA 1
ATOM 697 C C . ALA A 1 87 ? 4.770 -23.064 16.939 1.00 49.75 87 ALA A C 1
ATOM 699 O O . ALA A 1 87 ? 5.401 -23.534 17.888 1.00 49.75 87 ALA A O 1
ATOM 700 N N . LYS A 1 88 ? 5.000 -21.823 16.495 1.00 49.88 88 LYS A N 1
ATOM 701 C CA . LYS A 1 88 ? 5.860 -20.871 17.196 1.00 49.88 88 LYS A CA 1
ATOM 702 C C . LYS A 1 88 ? 4.955 -19.838 17.845 1.00 49.88 88 LYS A C 1
ATOM 704 O O . LYS A 1 88 ? 4.535 -18.900 17.186 1.00 49.88 88 LYS A O 1
ATOM 709 N N . ALA A 1 89 ? 4.644 -20.068 19.119 1.00 48.62 89 ALA A N 1
ATOM 710 C CA . ALA A 1 89 ? 3.819 -19.227 19.978 1.00 48.62 89 ALA A CA 1
ATOM 711 C C . ALA A 1 89 ? 4.143 -17.731 19.813 1.00 48.62 89 ALA A C 1
ATOM 713 O O . ALA A 1 89 ? 4.986 -17.169 20.509 1.00 48.62 89 ALA A O 1
ATOM 714 N N . ILE A 1 90 ? 3.466 -17.076 18.874 1.00 55.97 90 ILE A N 1
ATOM 715 C CA . ILE A 1 90 ? 3.237 -15.647 18.947 1.00 55.97 90 ILE A CA 1
ATOM 716 C C . ILE A 1 90 ? 2.112 -15.558 19.966 1.00 55.97 90 ILE A C 1
ATOM 718 O O . ILE A 1 90 ? 0.958 -15.833 19.641 1.00 55.97 90 ILE A O 1
ATOM 722 N N . GLU A 1 91 ? 2.467 -15.286 21.221 1.00 57.22 91 GLU A N 1
ATOM 723 C CA . GLU A 1 91 ? 1.500 -14.905 22.247 1.00 57.22 91 GLU A CA 1
ATOM 724 C C . GLU A 1 91 ? 0.813 -13.628 21.757 1.00 57.22 91 GLU A C 1
ATOM 726 O O . GLU A 1 91 ? 1.299 -12.510 21.940 1.00 57.22 91 GLU A O 1
ATOM 731 N N . LEU A 1 92 ? -0.279 -13.807 21.015 1.00 58.84 92 LEU A N 1
ATOM 732 C CA . LEU A 1 92 ? -1.110 -12.706 20.573 1.00 58.84 92 LEU A CA 1
ATOM 733 C C . LEU A 1 92 ? -1.642 -12.027 21.839 1.00 58.84 92 LEU A C 1
ATOM 735 O O . LEU A 1 92 ? -2.151 -12.716 22.726 1.00 58.84 92 LEU A O 1
ATOM 739 N N . PRO A 1 93 ? -1.501 -10.697 21.960 1.00 60.56 93 PRO A N 1
ATOM 740 C CA . PRO A 1 93 ? -1.918 -9.996 23.160 1.00 60.56 93 PRO A CA 1
ATOM 741 C C . PRO A 1 93 ? -3.413 -10.212 23.397 1.00 60.56 93 PRO A C 1
ATOM 743 O O . PRO A 1 93 ? -4.219 -10.095 22.471 1.00 60.56 93 PRO A O 1
ATOM 746 N N . GLU A 1 94 ? -3.777 -10.496 24.648 1.00 60.38 94 GLU A N 1
ATOM 747 C CA . GLU A 1 94 ? -5.172 -10.666 25.047 1.00 60.38 94 GLU A CA 1
ATOM 748 C C . GLU A 1 94 ? -6.011 -9.438 24.668 1.00 60.38 94 GLU A C 1
ATOM 750 O O . GLU A 1 94 ? -5.558 -8.284 24.715 1.00 60.38 94 GLU A O 1
ATOM 755 N N . CYS A 1 95 ? -7.260 -9.690 24.274 1.00 62.78 95 CYS A N 1
ATOM 756 C CA . CYS A 1 95 ? -8.175 -8.638 23.864 1.00 62.78 95 CYS A CA 1
ATOM 757 C C . CYS A 1 95 ? -8.456 -7.699 25.047 1.00 62.78 95 CYS A C 1
ATOM 759 O O . CYS A 1 95 ? -9.066 -8.089 26.037 1.00 62.78 95 CYS A O 1
ATOM 761 N N . LYS A 1 96 ? -8.021 -6.437 24.950 1.00 62.25 96 LYS A N 1
ATOM 762 C CA . LYS A 1 96 ? -8.175 -5.444 26.032 1.00 62.25 96 LYS A CA 1
ATOM 763 C C . LYS A 1 96 ? -9.570 -4.810 26.116 1.00 62.25 96 LYS A C 1
ATOM 765 O O . LYS A 1 96 ? -9.825 -4.043 27.040 1.00 62.25 96 LYS A O 1
ATOM 770 N N . LYS A 1 97 ? -10.449 -5.060 25.141 1.00 62.88 97 LYS A N 1
ATOM 771 C CA . LYS A 1 97 ? -11.826 -4.539 25.090 1.00 62.88 97 LYS A CA 1
ATOM 772 C C . LYS A 1 97 ? -12.797 -5.730 25.079 1.00 62.88 97 LYS A C 1
ATOM 774 O O . LYS A 1 97 ? -12.479 -6.718 24.416 1.00 62.88 97 LYS A O 1
ATOM 779 N N . PRO A 1 98 ? -13.958 -5.648 25.756 1.00 59.94 98 PRO A N 1
ATOM 780 C CA . PRO A 1 98 ? -14.965 -6.703 25.703 1.00 59.94 98 PRO A CA 1
ATOM 781 C C . PRO A 1 98 ? -15.414 -6.874 24.250 1.00 59.94 98 PRO A C 1
ATOM 783 O O . PRO A 1 98 ? -15.869 -5.931 23.599 1.00 59.94 98 PRO A O 1
ATOM 786 N N . CYS A 1 99 ? -15.164 -8.061 23.712 1.00 63.66 99 CYS A N 1
ATOM 787 C CA . CYS A 1 99 ? -15.368 -8.407 22.317 1.00 63.66 99 CYS A CA 1
ATOM 788 C C . CYS A 1 99 ? -16.383 -9.555 22.292 1.00 63.66 99 CYS A C 1
ATOM 790 O O . CYS A 1 99 ? -16.156 -10.576 22.936 1.00 63.66 99 CYS A O 1
ATOM 792 N N . GLU A 1 100 ? -17.495 -9.409 21.562 1.00 60.62 100 GLU A N 1
ATOM 793 C CA . GLU A 1 100 ? -18.583 -10.412 21.531 1.00 60.62 100 GLU A CA 1
ATOM 794 C C . GLU A 1 100 ? -18.104 -11.812 21.095 1.00 60.62 100 GLU A C 1
ATOM 796 O O . GLU A 1 100 ? -18.726 -12.813 21.433 1.00 60.62 100 GLU A O 1
ATOM 801 N N . TYR A 1 101 ? -16.980 -11.888 20.376 1.00 62.31 101 TYR A N 1
ATOM 802 C CA . TYR A 1 101 ? -16.338 -13.126 19.911 1.00 62.31 101 TYR A CA 1
ATOM 803 C C . TYR A 1 101 ? -15.338 -13.722 20.919 1.00 62.31 101 TYR A C 1
ATOM 805 O O . TYR A 1 101 ? -14.970 -14.884 20.809 1.00 62.31 101 TYR A O 1
ATOM 813 N N . CYS A 1 102 ? -14.878 -12.922 21.882 1.00 61.41 102 CYS A N 1
ATOM 814 C CA . CYS A 1 102 ? -14.006 -13.331 22.981 1.00 61.41 102 CYS A CA 1
ATOM 815 C C . CYS A 1 102 ? -14.853 -13.793 24.179 1.00 61.41 102 CYS A C 1
ATOM 817 O O . CYS A 1 102 ? -14.465 -14.700 24.908 1.00 61.41 102 CYS A O 1
ATOM 819 N N . GLU A 1 103 ? -16.016 -13.160 24.371 1.00 58.69 103 GLU A N 1
ATOM 820 C CA . GLU A 1 103 ? -17.004 -13.501 25.403 1.00 58.69 103 GLU A CA 1
ATOM 821 C C . GLU A 1 103 ? -18.011 -14.561 24.927 1.00 58.69 103 GLU A C 1
ATOM 823 O O . GLU A 1 103 ? -18.531 -15.335 25.730 1.00 58.69 103 GLU A O 1
ATOM 828 N N . GLY A 1 104 ? -18.284 -14.626 23.621 1.00 56.31 104 GLY A N 1
ATOM 829 C CA . GLY A 1 104 ? -19.121 -15.646 23.001 1.00 56.31 104 GLY A CA 1
ATOM 830 C C . GLY A 1 104 ? -18.288 -16.784 22.420 1.00 56.31 104 GLY A C 1
ATOM 831 O O . GLY A 1 104 ? -17.317 -16.558 21.712 1.00 56.31 104 GLY A O 1
ATOM 832 N N . SER A 1 105 ? -18.717 -18.027 22.634 1.00 51.56 105 SER A N 1
ATOM 833 C CA . SER A 1 105 ? -18.123 -19.258 22.081 1.00 51.56 105 SER A CA 1
ATOM 834 C C . SER A 1 105 ? -18.282 -19.418 20.555 1.00 51.56 105 SER A C 1
ATOM 836 O O . SER A 1 105 ? -18.403 -20.531 20.044 1.00 51.56 105 SER A O 1
ATOM 838 N N . LYS A 1 106 ? -18.334 -18.313 19.807 1.00 53.28 106 LYS A N 1
ATOM 839 C CA . LYS A 1 106 ? -18.425 -18.293 18.347 1.00 53.28 106 LYS A CA 1
ATOM 840 C C . LYS A 1 106 ? -17.073 -17.882 17.783 1.00 53.28 106 LYS A C 1
ATOM 842 O O . LYS A 1 106 ? -16.832 -16.703 17.548 1.00 53.28 106 LYS A O 1
ATOM 847 N N . SER A 1 107 ? -16.204 -18.860 17.550 1.00 54.31 107 SER A N 1
ATOM 848 C CA . SER A 1 107 ? -15.089 -18.678 16.625 1.00 54.31 107 SER A CA 1
ATOM 849 C C . SER A 1 107 ? -15.647 -18.654 15.202 1.00 54.31 107 SER A C 1
ATOM 851 O O . SER A 1 107 ? -16.419 -19.532 14.809 1.00 54.31 107 SER A O 1
ATOM 853 N N . ASP A 1 108 ? -15.305 -17.629 14.425 1.00 56.72 108 ASP A N 1
ATOM 854 C CA . ASP A 1 108 ? -15.557 -17.664 12.988 1.00 56.72 108 ASP A CA 1
ATOM 855 C C . ASP A 1 108 ? -14.609 -18.705 12.380 1.00 56.72 108 ASP A C 1
ATOM 857 O O . ASP A 1 108 ? -13.394 -18.622 12.564 1.00 56.72 108 ASP A O 1
ATOM 861 N N . SER A 1 109 ? -15.155 -19.702 11.678 1.00 57.38 109 SER A N 1
ATOM 862 C CA . SER A 1 109 ? -14.361 -20.767 11.052 1.00 57.38 109 SER A CA 1
ATOM 863 C C . SER A 1 109 ? -13.339 -20.240 10.044 1.00 57.38 109 SER A C 1
ATOM 865 O O . SER A 1 109 ? -12.356 -20.924 9.778 1.00 57.38 109 SER A O 1
ATOM 867 N N . LEU A 1 110 ? -13.566 -19.046 9.479 1.00 54.44 110 LEU A N 1
ATOM 868 C CA . LEU A 1 110 ? -12.620 -18.421 8.559 1.00 54.44 110 LEU A CA 1
ATOM 869 C C . LEU A 1 110 ? -11.575 -17.559 9.278 1.00 54.44 110 LEU A C 1
ATOM 871 O O . LEU A 1 110 ? -10.446 -17.502 8.808 1.00 54.44 110 LEU A O 1
ATOM 875 N N . TYR A 1 111 ? -11.923 -16.898 10.388 1.00 55.94 111 TYR A N 1
ATOM 876 C CA . TYR A 1 111 ? -11.093 -15.880 11.050 1.00 55.94 111 TYR A CA 1
ATOM 877 C C . TYR A 1 111 ? -10.923 -16.192 12.550 1.00 55.94 111 TYR A C 1
ATOM 879 O O . TYR A 1 111 ? -11.596 -15.587 13.389 1.00 55.94 111 TYR A O 1
ATOM 887 N N . PRO A 1 112 ? -10.027 -17.125 12.918 1.00 56.03 112 PRO A N 1
ATOM 888 C CA . PRO A 1 112 ? -9.902 -17.604 14.298 1.00 56.03 112 PRO A CA 1
ATOM 889 C C . PRO A 1 112 ? -9.289 -16.584 15.272 1.00 56.03 112 PRO A C 1
ATOM 891 O O . PRO A 1 112 ? -9.477 -16.712 16.480 1.00 56.03 112 PRO A O 1
ATOM 894 N N . TYR A 1 113 ? -8.581 -15.562 14.777 1.00 57.47 113 TYR A N 1
ATOM 895 C CA . TYR A 1 113 ? -7.905 -14.562 15.607 1.00 57.47 113 TYR A CA 1
ATOM 896 C C . TYR A 1 113 ? -8.453 -13.161 15.337 1.00 57.47 113 TYR A C 1
ATOM 898 O O . TYR A 1 113 ? -8.501 -12.696 14.199 1.00 57.47 113 TYR A O 1
ATOM 906 N N . HIS A 1 114 ? -8.842 -12.466 16.405 1.00 52.44 114 HIS A N 1
ATOM 907 C CA . HIS A 1 114 ? -9.394 -11.120 16.326 1.00 52.44 114 HIS A CA 1
ATOM 908 C C . HIS A 1 114 ? -8.530 -10.143 17.123 1.00 52.44 114 HIS A C 1
ATOM 910 O O . HIS A 1 114 ? -8.549 -10.132 18.354 1.00 52.44 114 HIS A O 1
ATOM 916 N N . TRP A 1 115 ? -7.799 -9.282 16.417 1.00 53.72 115 TRP A N 1
ATOM 917 C CA . TRP A 1 115 ? -7.070 -8.171 17.020 1.00 53.72 115 TRP A CA 1
ATOM 918 C C . TRP A 1 115 ? -7.706 -6.858 16.573 1.00 53.72 115 TRP A C 1
ATOM 920 O O . TRP A 1 115 ? -7.773 -6.546 15.388 1.00 53.72 115 TRP A O 1
ATOM 930 N N . THR A 1 116 ? -8.228 -6.100 17.537 1.00 50.00 116 THR A N 1
ATOM 931 C CA . THR A 1 116 ? -8.767 -4.758 17.299 1.00 50.00 116 THR A CA 1
ATOM 932 C C . THR A 1 116 ? -7.774 -3.745 17.798 1.00 50.00 116 THR A C 1
ATOM 934 O O . THR A 1 116 ? -7.384 -3.763 18.967 1.00 50.00 116 THR A O 1
ATOM 937 N N . THR A 1 117 ? -7.355 -2.861 16.915 1.00 50.31 117 THR A N 1
ATOM 938 C CA . THR A 1 117 ? -6.244 -1.994 17.224 1.00 50.31 117 THR A CA 1
ATOM 939 C C . THR A 1 117 ? -6.403 -0.720 16.407 1.00 50.31 117 THR A C 1
ATOM 941 O O . THR A 1 117 ? -6.611 -0.743 15.195 1.00 50.31 117 THR A O 1
ATOM 944 N N . ASP A 1 118 ? -6.437 0.401 17.122 1.00 47.56 118 ASP A N 1
ATOM 945 C CA . ASP A 1 118 ? -6.724 1.715 16.559 1.00 47.56 118 ASP A CA 1
ATOM 946 C C . ASP A 1 118 ? -5.449 2.205 15.853 1.00 47.56 118 ASP A C 1
ATOM 948 O O . ASP A 1 118 ? -4.602 2.866 16.451 1.00 47.56 118 ASP A O 1
ATOM 952 N N . PHE A 1 119 ? -5.245 1.792 14.600 1.00 48.84 119 PHE A N 1
ATOM 953 C CA . PHE A 1 119 ? -4.075 2.185 13.817 1.00 48.84 119 PHE A CA 1
ATOM 954 C C . PHE A 1 119 ? -4.412 3.298 12.831 1.00 48.84 119 PHE A C 1
ATOM 956 O O . PHE A 1 119 ? -5.385 3.221 12.088 1.00 48.84 119 PHE A O 1
ATOM 963 N N . THR A 1 120 ? -3.537 4.296 12.750 1.00 43.59 120 THR A N 1
ATOM 964 C CA . THR A 1 120 ? -3.589 5.352 11.733 1.00 43.59 120 THR A CA 1
ATOM 965 C C . THR A 1 120 ? -2.925 4.948 10.409 1.00 43.59 120 THR A C 1
ATOM 967 O O . THR A 1 120 ? -3.192 5.583 9.391 1.00 43.59 120 THR A O 1
ATOM 970 N N . HIS A 1 121 ? -2.089 3.897 10.371 1.00 43.78 121 HIS A N 1
ATOM 971 C CA . HIS A 1 121 ? -1.376 3.464 9.158 1.00 43.78 121 HIS A CA 1
ATOM 972 C C . HIS A 1 121 ? -1.043 1.970 9.174 1.00 43.78 121 HIS A C 1
ATOM 974 O O . HIS A 1 121 ? -0.532 1.475 10.175 1.00 43.78 121 HIS A O 1
ATOM 980 N N . ILE A 1 122 ? -1.256 1.276 8.049 1.00 48.75 122 ILE A N 1
ATOM 981 C CA . ILE A 1 122 ? -0.852 -0.127 7.869 1.00 48.75 122 ILE A CA 1
ATOM 982 C C . ILE A 1 122 ? -0.073 -0.292 6.569 1.00 48.75 122 ILE A C 1
ATOM 984 O O . ILE A 1 122 ? -0.487 0.178 5.506 1.00 48.75 122 ILE A O 1
ATOM 988 N N . ILE A 1 123 ? 1.051 -0.995 6.680 1.00 36.88 123 ILE A N 1
ATOM 989 C CA . ILE A 1 123 ? 1.827 -1.535 5.569 1.00 36.88 123 ILE A CA 1
ATOM 990 C C . ILE A 1 123 ? 1.850 -3.048 5.788 1.00 36.88 123 ILE A C 1
ATOM 992 O O . ILE A 1 123 ? 2.505 -3.511 6.718 1.00 36.88 123 ILE A O 1
ATOM 996 N N . CYS A 1 124 ? 1.110 -3.798 4.973 1.00 35.06 124 CYS A N 1
ATOM 997 C CA . CYS A 1 124 ? 1.258 -5.250 4.904 1.00 35.06 124 CYS A CA 1
ATOM 998 C C . CYS A 1 124 ? 2.332 -5.572 3.863 1.00 35.06 124 CYS A C 1
ATOM 1000 O O . CYS A 1 124 ? 2.219 -5.136 2.712 1.00 35.06 124 CYS A O 1
ATOM 1002 N N . TRP A 1 125 ? 3.360 -6.286 4.314 1.00 31.83 125 TRP A N 1
ATOM 1003 C CA . TRP A 1 125 ? 4.352 -6.979 3.498 1.00 31.83 125 TRP A CA 1
ATOM 1004 C C . TRP A 1 125 ? 4.018 -8.463 3.477 1.00 31.83 125 TRP A C 1
ATOM 1006 O O . TRP A 1 125 ? 3.549 -8.948 4.532 1.00 31.83 125 TRP A O 1
#

Organism: NCBI:txid310955

Radius of gyration: 20.19 Å; Cα contacts (8 Å, |Δi|>4): 90; chains: 1; bounding box: 38×43×51 Å

Secondary structure (DSSP, 8-state):
-HHHHHHHHHTT-------EEEEETTEEEEEESS-EEEEHHHHHHHHHHHTGGGTTHHHHHHHHHHHHT---------BPPPTTTTTS---PPP-SS--HHHHSS---SS--B------SEEEE-

pLDDT: mean 70.67, std 14.0, range [31.83, 90.69]

Nearest PDB structures (foldseek):
  4v24-assembly2_B  TM=6.143E-01  e=4.801E-02  Homo sapiens
  3vzd-assembly2_E-4  TM=6.977E-01  e=1.411E-01  Homo sapiens
  3vzd-assembly1_C  TM=6.648E-01  e=1.602E-01  Homo sapiens
  4v24-assembly1_A  TM=6.109E-01  e=1.095E-01  Homo sapiens

Mean predicted aligned error: 13.31 Å

Foldseek 3Di:
DVVVVVVCVVVVPDDDFDWDWDDDVPRTDDIHRPWDWDALVVQLVVQLVVVVVVPPCSSVVSSVVSVVVPDADDDADFDDDDPVVVVPDPVDDPAPDDDCVNVDVDQDPRGNDGDDDRDNTDIDD